Protein AF-A0A268QUL5-F1 (afdb_monomer_lite)

pLDDT: mean 96.34, std 2.54, range [79.75, 98.25]

Sequence (71 aa):
FKDCGLMIYKDDQPVQSGGSGAGCSASVLYGHLLNQMKRGAYRRILVAATGALLSPLTFQQNESIPCIAHA

Radius of gyration: 15.1 Å; chains: 1; bounding box: 32×23×40 Å

Foldseek 3Di:
DDDLQVVPDDPPDPQVPGDDDPCSLVCCVVVPVVVCVVVVVDVDDDRKHKDWADDPVCVVVVHDTDMDIDD

Structure (mmCIF, N/CA/C/O backbone):
data_AF-A0A268QUL5-F1
#
_entry.id   AF-A0A268QUL5-F1
#
loop_
_atom_site.group_PDB
_atom_site.id
_atom_site.type_symbol
_atom_site.label_atom_id
_atom_site.label_alt_id
_atom_site.label_comp_id
_atom_site.label_asym_id
_atom_site.label_entity_id
_atom_site.label_seq_id
_atom_site.pdbx_PDB_ins_code
_atom_site.Cartn_x
_atom_site.Cartn_y
_atom_site.Cartn_z
_atom_site.occupancy
_atom_site.B_iso_or_equiv
_atom_site.auth_seq_id
_atom_site.auth_comp_id
_atom_site.auth_asym_id
_atom_site.auth_atom_id
_atom_site.pdbx_PDB_model_num
ATOM 1 N N . PHE A 1 1 ? -13.230 -6.523 0.875 1.00 79.75 1 PHE A N 1
ATOM 2 C CA . PHE A 1 1 ? -11.822 -6.087 0.777 1.00 79.75 1 PHE A CA 1
ATOM 3 C C . PHE A 1 1 ? -11.810 -4.600 0.438 1.00 79.75 1 PHE A C 1
ATOM 5 O O . PHE A 1 1 ? -12.717 -4.173 -0.266 1.00 79.75 1 PHE A O 1
ATOM 12 N N . LYS A 1 2 ? -10.875 -3.814 0.986 1.00 93.88 2 LYS A N 1
ATOM 13 C CA . LYS A 1 2 ? -10.705 -2.395 0.643 1.00 93.88 2 LYS A CA 1
ATOM 14 C C . LYS A 1 2 ? -9.249 -2.155 0.261 1.00 93.88 2 LYS A C 1
ATOM 16 O O . LYS A 1 2 ? -8.366 -2.597 0.989 1.00 93.88 2 LYS A O 1
ATOM 21 N N . ASP A 1 3 ? -9.041 -1.469 -0.854 1.00 96.62 3 ASP A N 1
ATOM 22 C CA . ASP A 1 3 ? -7.724 -1.081 -1.347 1.00 96.62 3 ASP A CA 1
ATOM 23 C C . ASP A 1 3 ? -7.397 0.359 -0.925 1.00 96.62 3 ASP A C 1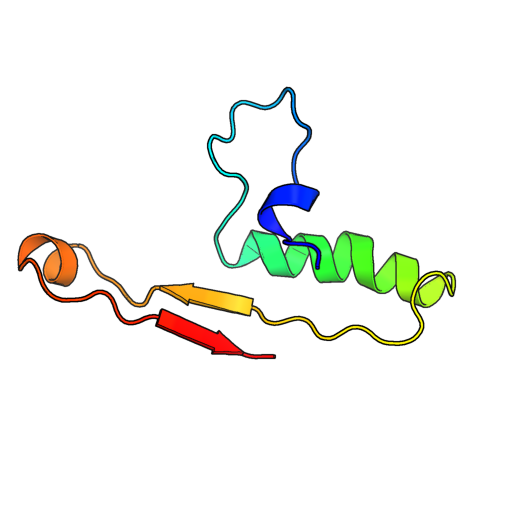
ATOM 25 O O . ASP A 1 3 ? -8.275 1.224 -0.940 1.00 96.62 3 ASP A O 1
ATOM 29 N N . CYS A 1 4 ? -6.148 0.629 -0.535 1.00 97.25 4 CYS A N 1
ATOM 30 C CA . CYS A 1 4 ? -5.752 1.967 -0.084 1.00 97.25 4 CYS A CA 1
ATOM 31 C C . CYS A 1 4 ? -5.799 2.998 -1.226 1.00 97.25 4 CYS A C 1
ATOM 33 O O . CYS A 1 4 ? -6.199 4.141 -1.001 1.00 97.25 4 CYS A O 1
ATOM 35 N N . GLY A 1 5 ? -5.463 2.593 -2.451 1.00 97.12 5 GLY A N 1
ATOM 36 C CA . GLY A 1 5 ? -5.503 3.433 -3.646 1.00 97.12 5 GLY A CA 1
ATOM 37 C C . GLY A 1 5 ? -6.903 3.908 -4.005 1.00 97.12 5 GLY A C 1
ATOM 38 O O . GLY A 1 5 ? -7.060 5.033 -4.474 1.00 97.12 5 GLY A O 1
ATOM 39 N N . LEU A 1 6 ? -7.919 3.098 -3.709 1.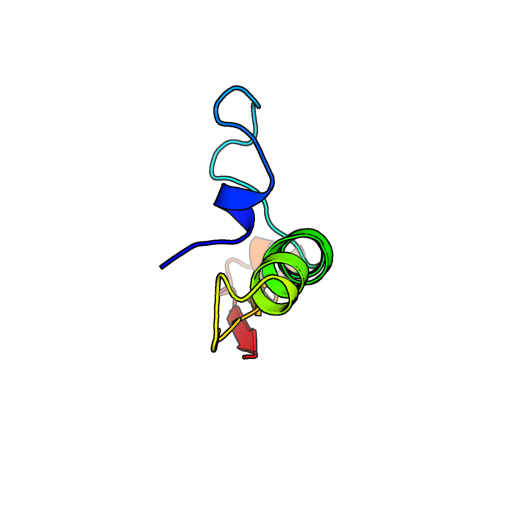00 96.50 6 LEU A N 1
ATOM 40 C CA . LEU A 1 6 ? -9.330 3.458 -3.887 1.00 96.50 6 LEU A CA 1
ATOM 41 C C . LEU A 1 6 ? -9.913 4.263 -2.715 1.00 96.50 6 LEU A C 1
ATOM 43 O O . LEU A 1 6 ? -11.000 4.815 -2.827 1.00 96.50 6 LEU A O 1
ATOM 47 N N . MET A 1 7 ? -9.227 4.315 -1.572 1.00 96.81 7 MET A N 1
ATOM 48 C CA . MET A 1 7 ? -9.696 5.036 -0.382 1.00 96.81 7 MET A CA 1
ATOM 49 C C . MET A 1 7 ? -9.124 6.450 -0.254 1.00 96.81 7 MET A C 1
ATOM 51 O O . MET A 1 7 ? -9.669 7.254 0.502 1.00 96.81 7 MET A O 1
ATOM 55 N N . ILE A 1 8 ? -7.995 6.734 -0.909 1.00 97.12 8 ILE A N 1
ATOM 56 C CA . ILE A 1 8 ? -7.242 7.980 -0.711 1.00 97.12 8 ILE A CA 1
ATOM 57 C C . ILE A 1 8 ? -7.787 9.161 -1.531 1.00 97.12 8 ILE A C 1
ATOM 59 O O . ILE A 1 8 ? -7.577 10.311 -1.148 1.00 97.12 8 ILE A O 1
ATOM 63 N N . TYR A 1 9 ? -8.510 8.887 -2.617 1.00 96.69 9 TYR A N 1
ATOM 64 C CA . TYR A 1 9 ? -9.096 9.890 -3.507 1.00 96.69 9 TYR A CA 1
ATOM 65 C C . TYR A 1 9 ? -10.619 9.769 -3.559 1.00 96.69 9 TYR A C 1
ATOM 67 O O . TYR A 1 9 ? -11.185 8.732 -3.219 1.00 96.69 9 TYR A O 1
ATOM 75 N N . LYS A 1 10 ? -11.274 10.848 -3.987 1.00 95.56 10 LYS A N 1
ATOM 76 C CA . LYS A 1 10 ? -12.697 10.858 -4.336 1.00 95.56 10 LYS A CA 1
ATOM 77 C C . LYS A 1 10 ? -12.890 10.507 -5.812 1.00 95.56 10 LYS A C 1
ATOM 79 O O . LYS A 1 10 ? -11.994 10.736 -6.623 1.00 95.56 10 LYS A O 1
ATOM 84 N N . ASP A 1 11 ? -14.085 10.032 -6.149 1.00 91.94 11 ASP A N 1
ATOM 85 C CA . ASP A 1 11 ? -14.440 9.573 -7.500 1.00 91.94 11 ASP A CA 1
ATOM 86 C C . ASP A 1 11 ? -14.346 10.669 -8.581 1.00 91.94 11 ASP A C 1
AT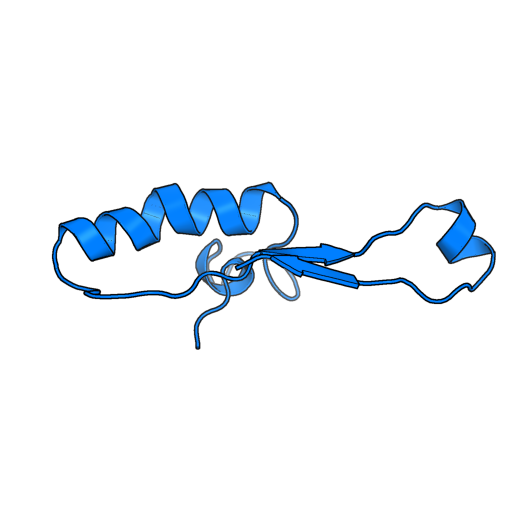OM 88 O O . ASP A 1 11 ? -14.177 10.363 -9.757 1.00 91.94 11 ASP A O 1
ATOM 92 N N . ASP A 1 12 ? -14.444 11.949 -8.204 1.00 95.06 12 ASP A N 1
ATOM 93 C CA . ASP A 1 12 ? -14.377 13.099 -9.115 1.00 95.06 12 ASP A CA 1
ATOM 94 C C . ASP A 1 12 ? -12.944 13.566 -9.415 1.00 95.06 12 ASP A C 1
ATOM 96 O O . ASP A 1 12 ? -12.731 14.448 -10.250 1.00 95.06 12 ASP A O 1
ATOM 100 N N . GLN A 1 13 ? -11.942 12.984 -8.751 1.00 96.38 13 GLN A N 1
ATOM 101 C CA . GLN A 1 13 ? -10.544 13.336 -8.966 1.00 96.38 13 GLN A CA 1
ATOM 102 C C . GLN A 1 13 ? -9.954 12.512 -10.122 1.00 96.38 13 GLN A C 1
ATOM 104 O O . GLN A 1 13 ? -10.155 11.299 -10.181 1.00 96.38 13 GLN A O 1
ATOM 109 N N . PRO A 1 14 ? -9.169 13.119 -11.033 1.00 94.56 14 PRO A N 1
ATOM 110 C CA . PRO A 1 14 ? -8.678 12.449 -12.238 1.00 94.56 14 PRO A CA 1
ATOM 111 C C . PRO A 1 14 ? -7.469 11.537 -11.948 1.00 94.56 14 PRO A C 1
ATOM 113 O O . PRO A 1 14 ? -6.358 11.795 -12.403 1.00 94.56 14 PRO A O 1
ATOM 116 N N . VAL A 1 15 ? -7.673 10.463 -11.180 1.00 93.62 15 VAL A N 1
ATOM 117 C CA . VAL A 1 15 ? -6.608 9.562 -10.687 1.00 93.62 15 VAL A CA 1
ATOM 118 C C . VAL A 1 15 ? -6.568 8.205 -11.394 1.00 93.62 15 VAL A C 1
ATOM 120 O O . VAL A 1 15 ? -5.943 7.265 -10.908 1.00 93.62 15 VAL A O 1
ATOM 123 N N . GLN A 1 16 ? -7.206 8.108 -12.564 1.00 94.31 16 GLN A N 1
ATOM 124 C CA . GLN A 1 16 ? -7.266 6.892 -13.382 1.00 94.31 16 GLN A CA 1
ATOM 125 C C . GLN A 1 16 ? -7.729 5.683 -12.548 1.00 94.31 16 GLN A C 1
ATOM 127 O O . GLN A 1 16 ? -8.861 5.664 -12.076 1.00 94.31 16 GLN A O 1
ATOM 132 N N . SER A 1 17 ? -6.856 4.692 -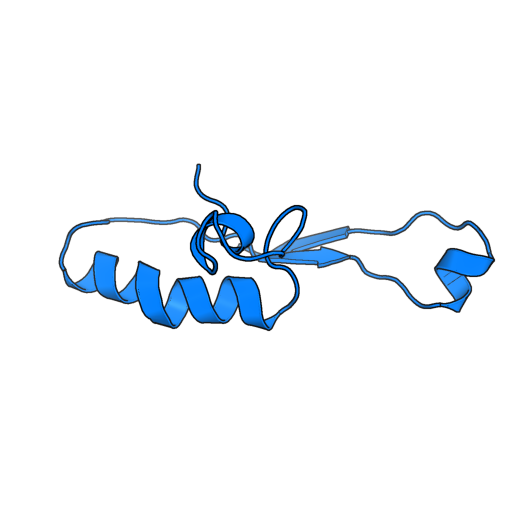12.348 1.00 92.06 17 SER A N 1
ATOM 133 C CA . SER A 1 17 ? -7.149 3.455 -11.618 1.00 92.06 17 SER A CA 1
ATOM 134 C C . SER A 1 17 ? -7.012 3.572 -10.091 1.00 92.06 17 SER A C 1
ATOM 136 O O . SER A 1 17 ? -7.223 2.579 -9.400 1.00 92.06 17 SER A O 1
ATOM 138 N N . GLY A 1 18 ? -6.649 4.745 -9.558 1.00 95.44 18 GLY A N 1
ATOM 139 C CA . GLY A 1 18 ? -6.501 5.006 -8.123 1.00 95.44 18 GLY A CA 1
ATOM 140 C C . GLY A 1 18 ? -5.078 5.381 -7.696 1.00 95.44 18 GLY A C 1
ATOM 141 O O . GLY A 1 18 ? -4.182 5.594 -8.512 1.00 95.44 18 GLY A O 1
ATOM 142 N N . GLY A 1 19 ? -4.872 5.491 -6.381 1.00 96.00 19 GLY A N 1
ATOM 143 C CA . GLY A 1 19 ? -3.567 5.794 -5.790 1.00 96.00 19 GLY A CA 1
ATOM 144 C C . GLY A 1 19 ? -2.602 4.607 -5.759 1.00 96.00 19 GLY A C 1
ATOM 145 O O . GLY A 1 19 ? -3.009 3.456 -5.647 1.00 96.00 19 GLY A O 1
ATOM 146 N N . SER A 1 20 ? -1.300 4.896 -5.815 1.00 96.56 20 SER A N 1
ATOM 147 C CA . SER A 1 20 ? -0.227 3.902 -5.694 1.00 96.56 20 SER A CA 1
ATOM 148 C C . SER A 1 20 ? 1.003 4.504 -5.001 1.00 96.56 20 SER A C 1
ATOM 150 O O . SER A 1 20 ? 1.015 5.675 -4.616 1.00 96.56 20 SER A O 1
ATOM 152 N N . GLY A 1 21 ? 2.046 3.697 -4.826 1.00 95.56 21 GLY A N 1
ATOM 153 C CA . GLY A 1 21 ? 3.307 4.090 -4.203 1.00 95.56 21 GLY A CA 1
ATOM 154 C C . GLY A 1 21 ? 3.314 3.968 -2.678 1.00 95.56 21 GLY A C 1
ATOM 155 O O . GLY A 1 21 ? 2.283 3.794 -2.027 1.00 95.56 21 GLY A O 1
ATOM 156 N N . ALA A 1 22 ? 4.511 4.079 -2.096 1.00 95.38 22 ALA A N 1
ATOM 157 C CA . ALA A 1 22 ? 4.746 3.830 -0.669 1.00 95.38 22 ALA A CA 1
ATOM 158 C C . ALA A 1 22 ? 3.926 4.746 0.260 1.00 95.38 22 ALA A C 1
ATOM 160 O O . ALA A 1 22 ? 3.537 4.340 1.353 1.00 95.38 22 A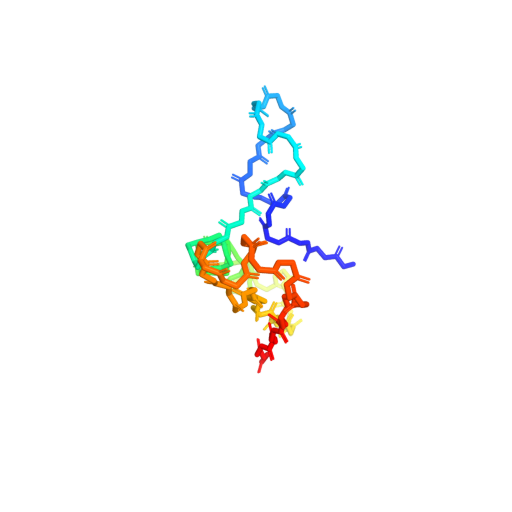LA A O 1
ATOM 161 N N . GLY A 1 23 ? 3.629 5.971 -0.185 1.00 97.00 23 GLY A N 1
ATOM 162 C CA . GLY A 1 23 ? 2.794 6.906 0.565 1.00 97.00 23 GLY A CA 1
ATOM 163 C C . GLY A 1 23 ? 1.316 6.511 0.611 1.00 97.00 23 GLY A C 1
ATOM 164 O O . GLY A 1 23 ? 0.644 6.820 1.586 1.00 97.00 23 GLY A O 1
ATOM 165 N N . CYS A 1 24 ? 0.799 5.795 -0.392 1.00 97.81 24 CYS A N 1
ATOM 166 C CA . CYS A 1 24 ? -0.628 5.490 -0.484 1.00 97.81 24 CYS A CA 1
ATOM 167 C C . CYS A 1 24 ? -1.099 4.589 0.669 1.00 97.81 24 CYS A C 1
ATOM 169 O O . CYS A 1 24 ? -1.985 4.966 1.440 1.00 97.81 24 CYS A O 1
ATOM 171 N N . SER A 1 25 ? -0.468 3.425 0.834 1.00 97.31 25 SER A N 1
ATOM 172 C CA . SER A 1 25 ? -0.807 2.487 1.908 1.00 97.31 25 SER A CA 1
ATOM 173 C C . SER A 1 25 ? -0.501 3.067 3.291 1.00 97.31 25 SER A C 1
ATOM 175 O O . SER A 1 25 ? -1.321 2.942 4.201 1.00 97.31 25 SER A O 1
ATOM 177 N N . ALA A 1 26 ? 0.628 3.770 3.442 1.00 98.06 26 ALA A N 1
ATOM 178 C CA . ALA A 1 26 ? 1.022 4.397 4.701 1.00 98.06 26 ALA A CA 1
ATOM 179 C C . ALA A 1 26 ? 0.029 5.483 5.149 1.00 98.06 26 ALA A C 1
ATOM 181 O O . ALA A 1 26 ? -0.427 5.471 6.295 1.00 98.06 26 ALA A O 1
ATOM 182 N N . SER A 1 27 ? -0.351 6.401 4.254 1.00 98.19 27 SER A N 1
ATOM 183 C CA . SER A 1 27 ? -1.280 7.490 4.573 1.00 98.19 27 SER A CA 1
ATOM 184 C C . SER A 1 27 ? -2.677 6.976 4.914 1.00 98.19 27 SER A C 1
ATOM 186 O O . SER A 1 27 ? -3.274 7.446 5.883 1.00 98.19 27 SER A O 1
ATOM 188 N N . VAL A 1 28 ? -3.197 5.986 4.181 1.00 98.12 28 VAL A N 1
ATOM 189 C CA . VAL A 1 28 ? -4.522 5.414 4.472 1.00 98.12 28 VAL A CA 1
ATOM 190 C C . VAL A 1 28 ? -4.511 4.617 5.775 1.00 98.12 28 VAL A C 1
ATOM 192 O O . VAL A 1 28 ? -5.422 4.775 6.596 1.00 98.12 28 VAL A O 1
ATOM 195 N N . LEU A 1 29 ? -3.476 3.807 6.019 1.00 98.06 29 LEU A N 1
ATOM 196 C CA . LEU A 1 29 ? -3.359 3.048 7.261 1.00 98.06 29 LEU A CA 1
ATOM 197 C C . LEU A 1 29 ? -3.270 3.976 8.477 1.00 98.06 29 LEU A C 1
ATOM 199 O O . LEU A 1 29 ? -4.118 3.908 9.371 1.00 98.06 29 LEU A O 1
ATOM 203 N N . TYR A 1 30 ? -2.263 4.848 8.510 1.00 98.06 30 TYR A N 1
ATOM 204 C CA . TYR A 1 30 ? -1.976 5.669 9.684 1.00 98.06 30 TYR A CA 1
ATOM 205 C C . TYR A 1 30 ? -2.964 6.826 9.853 1.00 98.06 30 TYR A C 1
ATOM 207 O O . TYR A 1 30 ? -3.334 7.155 10.981 1.00 98.06 30 TYR A O 1
ATOM 215 N N . GLY A 1 31 ? -3.432 7.416 8.752 1.00 97.50 31 GLY A N 1
ATOM 216 C CA . GLY A 1 31 ? -4.343 8.560 8.771 1.00 97.50 31 GLY A CA 1
ATOM 217 C C . GLY A 1 31 ? -5.814 8.185 8.950 1.00 97.50 31 GLY A C 1
ATOM 218 O O . GLY A 1 31 ? -6.561 8.922 9.596 1.00 97.50 31 GLY A O 1
ATOM 219 N N . HIS A 1 32 ? -6.249 7.035 8.428 1.00 97.62 32 HIS A N 1
ATOM 220 C CA . HIS A 1 32 ? -7.662 6.653 8.438 1.00 97.62 32 HIS A CA 1
ATOM 221 C C . HIS A 1 32 ? -7.925 5.361 9.216 1.00 97.62 32 HIS A C 1
ATOM 223 O O . HIS A 1 32 ? -8.663 5.382 10.203 1.00 97.62 32 HIS A O 1
ATOM 229 N N . LEU A 1 33 ? -7.330 4.236 8.813 1.00 97.94 33 LEU A N 1
ATOM 230 C CA . LEU A 1 33 ? -7.705 2.919 9.342 1.00 97.94 33 LEU A CA 1
ATOM 231 C C . LEU A 1 33 ? -7.359 2.748 10.825 1.00 97.94 33 LEU A C 1
ATOM 233 O O . LEU A 1 33 ? -8.210 2.292 11.589 1.00 97.94 33 LEU A O 1
ATOM 237 N N . LEU A 1 34 ? -6.175 3.182 11.271 1.00 98.00 34 LEU A N 1
ATOM 238 C CA . LEU A 1 34 ? -5.821 3.141 12.695 1.00 98.00 34 LEU A CA 1
ATOM 239 C C . LEU A 1 34 ? -6.767 3.993 13.548 1.00 98.00 34 LEU A C 1
ATOM 241 O O . LEU A 1 34 ? -7.115 3.608 14.662 1.00 98.00 34 LEU A O 1
ATOM 245 N N . ASN A 1 35 ? -7.229 5.131 13.029 1.00 98.25 35 ASN A N 1
ATOM 246 C CA . ASN A 1 35 ? -8.198 5.968 13.732 1.00 98.25 35 ASN A CA 1
ATOM 247 C C . ASN A 1 35 ? -9.571 5.290 13.822 1.00 98.25 35 ASN A C 1
ATOM 249 O O . ASN A 1 35 ? -10.223 5.367 14.862 1.00 98.25 35 ASN A O 1
ATOM 253 N N . GLN A 1 36 ? -9.991 4.571 12.780 1.00 98.12 36 GLN A N 1
ATOM 254 C CA . GLN A 1 36 ? -11.209 3.757 12.817 1.00 98.12 36 GLN A CA 1
ATOM 255 C C . GLN A 1 36 ? -11.096 2.594 13.815 1.00 98.12 36 GLN A C 1
ATOM 257 O O . GLN A 1 36 ? -12.053 2.312 14.535 1.00 98.12 36 GLN A O 1
ATOM 262 N N . MET A 1 37 ? -9.921 1.969 13.933 1.00 98.06 37 MET A N 1
ATOM 263 C CA . MET A 1 37 ? -9.672 0.957 14.965 1.00 98.06 37 MET A CA 1
ATOM 264 C C . MET A 1 37 ? -9.758 1.541 16.378 1.00 98.06 37 MET A C 1
ATOM 266 O O . MET A 1 37 ? -10.433 0.971 17.231 1.00 98.06 37 MET A O 1
ATOM 270 N N . LYS A 1 38 ? -9.148 2.711 16.620 1.00 98.06 38 LYS A N 1
ATOM 271 C CA . LYS A 1 38 ? -9.232 3.415 17.916 1.00 98.06 38 LYS A CA 1
ATOM 272 C C . LYS A 1 38 ? -10.672 3.763 18.306 1.00 98.06 38 LYS A C 1
ATOM 274 O O . LYS A 1 38 ? -11.000 3.751 19.485 1.00 98.06 38 LYS A O 1
ATOM 279 N N . ARG A 1 39 ? -11.531 4.050 17.323 1.00 98.25 39 ARG A N 1
ATOM 280 C CA . ARG A 1 39 ? -12.972 4.302 17.515 1.00 98.25 39 ARG A CA 1
ATOM 281 C C . ARG A 1 39 ? -13.800 3.022 17.696 1.00 98.25 39 ARG A C 1
ATOM 283 O O . ARG A 1 39 ? -15.005 3.114 17.894 1.00 98.25 39 ARG A O 1
ATOM 290 N N . GLY A 1 40 ? -13.187 1.842 17.595 1.00 97.94 40 GLY A N 1
ATOM 291 C CA . GLY A 1 40 ? -13.866 0.551 17.706 1.00 97.94 40 GLY A CA 1
ATOM 292 C C . GLY A 1 40 ? -14.615 0.107 16.446 1.00 97.94 40 GLY A C 1
ATOM 293 O O . GLY A 1 40 ? -15.232 -0.954 16.464 1.00 97.94 40 GLY A O 1
ATOM 294 N N . ALA A 1 41 ? -14.537 0.861 15.342 1.00 98.06 41 ALA A N 1
ATOM 295 C CA . ALA A 1 41 ? -15.190 0.496 14.081 1.00 98.06 41 ALA A CA 1
ATOM 296 C C . ALA A 1 41 ? -14.566 -0.759 13.446 1.00 98.06 41 ALA A C 1
ATOM 298 O O . ALA A 1 41 ? -15.255 -1.536 12.788 1.00 98.06 41 ALA A O 1
ATOM 299 N N . TYR A 1 42 ? -13.270 -0.988 13.683 1.00 97.00 42 TYR A N 1
ATOM 300 C CA . TYR A 1 42 ? -12.581 -2.220 13.304 1.00 97.00 42 TYR A CA 1
ATOM 301 C C . TYR A 1 42 ? -11.850 -2.816 14.505 1.00 97.00 42 TYR A C 1
ATOM 303 O O . TYR A 1 42 ? -11.085 -2.133 15.179 1.00 97.00 42 TYR A O 1
ATOM 311 N N . ARG A 1 43 ? -12.045 -4.117 14.745 1.00 97.50 43 ARG A N 1
ATOM 312 C CA . ARG A 1 43 ? -11.384 -4.840 15.845 1.00 97.50 43 ARG A CA 1
ATOM 313 C C . ARG A 1 43 ? -10.061 -5.481 15.430 1.00 97.50 43 ARG A C 1
ATOM 315 O O . ARG A 1 43 ? -9.142 -5.565 16.236 1.00 97.50 43 ARG A O 1
ATOM 322 N N . ARG A 1 44 ? -9.972 -5.956 14.187 1.00 97.44 44 ARG A N 1
ATOM 323 C CA . ARG A 1 44 ? -8.769 -6.536 13.577 1.00 97.44 44 ARG A CA 1
ATOM 324 C C . ARG A 1 44 ? -8.769 -6.216 12.091 1.00 97.44 44 ARG A C 1
ATOM 326 O O . ARG A 1 44 ? -9.810 -6.331 11.450 1.00 97.44 44 ARG A O 1
ATOM 333 N N . ILE A 1 45 ? -7.608 -5.841 11.571 1.00 97.12 45 ILE A N 1
ATOM 334 C CA . ILE A 1 45 ? -7.364 -5.639 10.144 1.00 97.12 45 ILE A CA 1
ATOM 335 C C . ILE A 1 45 ? -6.041 -6.317 9.787 1.00 97.12 45 ILE A C 1
ATOM 337 O O . ILE A 1 45 ? -5.130 -6.347 10.611 1.00 97.12 45 ILE A O 1
ATOM 341 N N . LEU A 1 46 ? -5.954 -6.856 8.575 1.00 97.50 46 LEU A N 1
ATOM 342 C CA . LEU A 1 46 ? -4.703 -7.260 7.940 1.00 97.50 46 LEU A CA 1
ATOM 343 C C . LEU A 1 46 ? -4.416 -6.239 6.843 1.00 97.50 46 LEU A C 1
ATOM 345 O O . LEU A 1 46 ? -5.310 -5.943 6.048 1.00 97.50 46 LEU A O 1
ATOM 349 N N . VAL A 1 47 ? -3.204 -5.699 6.808 1.00 97.31 47 VAL A N 1
ATOM 350 C CA . VAL A 1 47 ? -2.807 -4.694 5.820 1.00 97.31 47 VAL A CA 1
ATOM 351 C C . VAL A 1 47 ? -1.623 -5.240 5.053 1.00 97.31 47 VAL A C 1
ATOM 353 O O . VAL A 1 47 ? -0.561 -5.373 5.631 1.00 97.31 47 VAL A O 1
ATOM 356 N N . ALA A 1 48 ? -1.799 -5.521 3.764 1.00 97.69 48 ALA A N 1
ATOM 357 C CA . ALA A 1 48 ? -0.722 -5.991 2.902 1.00 97.69 48 ALA A CA 1
ATOM 358 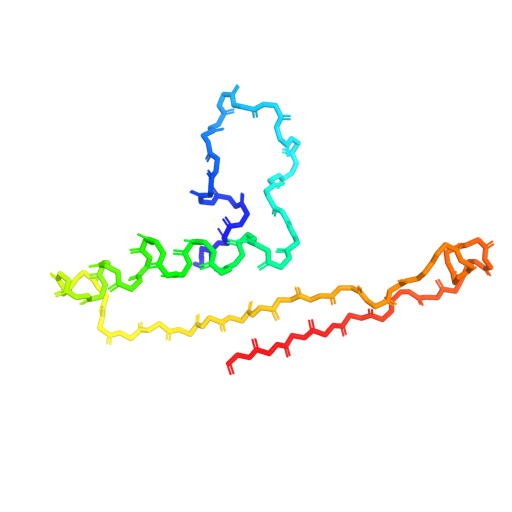C C . ALA A 1 48 ? -0.251 -4.855 1.983 1.00 97.69 48 ALA A C 1
ATOM 360 O O . ALA A 1 48 ? -0.964 -4.469 1.057 1.00 97.69 48 ALA A O 1
ATOM 361 N N . ALA A 1 49 ? 0.935 -4.304 2.236 1.00 97.38 49 ALA A N 1
ATOM 362 C CA . ALA A 1 49 ? 1.555 -3.320 1.357 1.00 97.38 49 ALA A CA 1
ATOM 363 C C . ALA A 1 49 ? 2.250 -4.025 0.185 1.00 97.38 49 ALA A C 1
ATOM 365 O O . ALA A 1 49 ? 3.083 -4.906 0.396 1.00 97.38 49 ALA A O 1
ATOM 366 N N . THR A 1 50 ? 1.923 -3.621 -1.044 1.00 97.88 50 THR A N 1
ATOM 367 C CA . THR A 1 50 ? 2.459 -4.204 -2.282 1.00 97.88 50 THR A CA 1
ATOM 368 C C . THR A 1 50 ? 3.475 -3.286 -2.955 1.00 97.88 50 THR A C 1
ATOM 370 O O . THR A 1 50 ? 3.346 -2.063 -2.896 1.00 97.88 50 THR A O 1
ATOM 373 N N . GLY A 1 51 ? 4.443 -3.867 -3.661 1.00 97.50 51 GLY A N 1
ATOM 374 C CA . GLY A 1 51 ? 5.405 -3.137 -4.483 1.00 97.50 51 GLY A CA 1
ATOM 375 C C . GLY A 1 51 ? 5.776 -3.896 -5.753 1.00 97.50 51 GLY A C 1
ATOM 376 O O . GLY A 1 51 ? 5.809 -5.125 -5.759 1.00 97.50 51 GLY A O 1
ATOM 377 N N . ALA A 1 52 ? 6.071 -3.149 -6.816 1.00 97.69 52 ALA A N 1
ATOM 378 C CA . ALA A 1 52 ? 6.663 -3.661 -8.046 1.00 97.69 52 ALA A CA 1
ATOM 379 C C . ALA A 1 52 ? 8.155 -3.303 -8.061 1.00 97.69 52 ALA A C 1
ATOM 381 O O . ALA A 1 52 ? 8.525 -2.143 -7.872 1.00 97.69 52 ALA A O 1
ATOM 382 N N . LEU A 1 53 ? 9.008 -4.303 -8.247 1.00 96.44 53 LEU A N 1
ATOM 383 C CA . LEU A 1 53 ? 10.459 -4.177 -8.222 1.00 96.44 53 LEU A CA 1
ATOM 384 C C . LEU A 1 53 ? 10.952 -4.014 -9.663 1.00 96.44 53 LEU A C 1
ATOM 386 O O . LEU A 1 53 ? 11.244 -4.992 -10.344 1.00 96.44 53 LEU A O 1
ATOM 390 N N . LEU A 1 54 ? 10.995 -2.771 -10.143 1.00 95.94 54 LEU A N 1
ATOM 391 C CA . LEU A 1 54 ? 11.361 -2.451 -11.524 1.00 95.94 54 LEU A CA 1
ATOM 392 C C . LEU A 1 54 ? 12.374 -1.308 -11.598 1.00 95.94 54 LEU A C 1
ATOM 394 O O . LEU A 1 54 ? 12.470 -0.473 -10.699 1.00 95.94 54 LEU A O 1
ATOM 398 N N . SER A 1 55 ? 13.094 -1.253 -12.711 1.00 96.38 55 SER A N 1
ATOM 399 C CA . SER A 1 55 ? 13.904 -0.109 -13.120 1.00 96.38 55 SER A CA 1
ATOM 400 C C . SER A 1 55 ? 13.611 0.231 -14.588 1.00 96.38 55 SER A C 1
ATOM 402 O O . SER A 1 55 ? 13.041 -0.596 -15.308 1.00 96.38 55 SER A O 1
ATOM 404 N N . PRO A 1 56 ? 14.003 1.422 -15.079 1.00 96.19 56 PRO A N 1
ATOM 405 C CA . PRO A 1 56 ? 13.857 1.749 -16.496 1.00 96.19 56 PRO A CA 1
ATOM 406 C C . PRO A 1 56 ? 14.522 0.716 -17.414 1.00 96.19 56 PRO A C 1
ATOM 408 O O . PRO A 1 56 ? 13.974 0.391 -18.463 1.00 96.19 56 PRO A O 1
ATOM 411 N N . LEU A 1 57 ? 15.664 0.161 -16.991 1.00 95.94 57 LEU A N 1
ATOM 412 C CA . LEU A 1 57 ? 16.413 -0.828 -17.759 1.00 95.94 57 LEU A CA 1
ATOM 413 C C . LEU A 1 57 ? 15.659 -2.159 -17.872 1.00 95.94 57 LEU A C 1
ATOM 415 O O . LEU A 1 57 ? 15.475 -2.647 -18.982 1.00 95.94 57 LEU A O 1
ATOM 419 N N . THR A 1 58 ? 15.163 -2.705 -16.754 1.00 93.69 58 THR A N 1
ATOM 420 C CA . THR A 1 58 ? 14.425 -3.986 -16.759 1.00 93.69 58 THR A CA 1
ATOM 421 C C . THR A 1 58 ? 13.169 -3.894 -17.629 1.00 93.69 58 THR A C 1
ATOM 423 O O . THR A 1 58 ? 12.851 -4.820 -18.369 1.00 93.69 58 THR A O 1
ATOM 426 N N . PHE A 1 59 ? 12.483 -2.743 -17.606 1.00 92.75 59 PHE A N 1
ATOM 427 C CA . PHE A 1 59 ? 11.339 -2.490 -18.484 1.00 92.75 59 PHE A CA 1
ATOM 428 C C . PHE A 1 59 ? 11.743 -2.417 -19.966 1.00 92.75 59 PHE A C 1
ATOM 430 O O . PHE A 1 59 ? 11.105 -3.043 -20.808 1.00 92.75 59 PHE A O 1
ATOM 437 N N . GLN A 1 60 ? 12.816 -1.692 -20.297 1.00 95.69 60 GLN A N 1
ATOM 438 C CA . GLN A 1 60 ? 13.301 -1.552 -21.678 1.00 95.69 60 GLN A CA 1
ATOM 439 C C . GLN A 1 60 ? 13.815 -2.864 -22.275 1.00 95.69 60 GLN A C 1
ATOM 441 O O . GLN A 1 60 ? 13.668 -3.092 -23.473 1.00 95.69 60 GLN A O 1
ATOM 446 N N . GLN A 1 61 ? 14.393 -3.732 -21.448 1.00 95.69 61 GLN A N 1
ATOM 447 C CA . GLN A 1 61 ? 14.841 -5.068 -21.843 1.00 95.69 61 GLN A CA 1
ATOM 448 C C . GLN A 1 61 ? 13.687 -6.075 -21.956 1.00 95.69 61 GLN A C 1
ATOM 450 O O . GLN A 1 61 ? 13.919 -7.233 -22.296 1.00 95.69 61 GLN A O 1
ATOM 455 N N . ASN A 1 62 ? 12.447 -5.629 -21.722 1.00 94.88 62 ASN A N 1
ATOM 456 C CA . ASN A 1 62 ? 11.240 -6.447 -21.754 1.00 94.88 62 ASN A CA 1
ATOM 457 C C . ASN A 1 62 ? 11.318 -7.650 -20.795 1.00 94.88 62 ASN A C 1
ATOM 459 O O . ASN A 1 62 ? 10.797 -8.731 -21.077 1.00 94.88 62 ASN A O 1
ATOM 463 N N . GLU A 1 63 ? 11.999 -7.463 -19.662 1.00 96.62 63 GLU A N 1
ATOM 464 C CA . GLU A 1 63 ? 12.039 -8.450 -18.593 1.00 96.62 63 GLU A CA 1
ATOM 465 C C . GLU A 1 63 ? 10.718 -8.447 -17.814 1.00 96.62 63 GLU A C 1
ATOM 467 O O . GLU A 1 63 ? 9.972 -7.464 -17.782 1.00 96.62 63 GLU A O 1
ATOM 472 N N . SER A 1 64 ? 10.421 -9.565 -17.151 1.00 96.31 64 SER A N 1
ATOM 473 C CA . SER A 1 64 ? 9.275 -9.628 -16.241 1.00 96.31 64 SER A CA 1
ATOM 474 C C . SER A 1 64 ? 9.483 -8.683 -15.059 1.00 96.31 64 SER A C 1
ATOM 476 O O . SER A 1 64 ? 10.588 -8.590 -14.535 1.00 96.31 64 SER A O 1
ATOM 478 N N . ILE A 1 65 ? 8.414 -8.024 -14.602 1.00 97.31 65 ILE A N 1
ATOM 479 C CA . ILE A 1 65 ? 8.454 -7.157 -13.419 1.00 97.31 65 ILE A CA 1
ATOM 480 C C . ILE A 1 65 ? 8.102 -7.991 -12.179 1.00 97.31 65 ILE A C 1
ATOM 482 O O . ILE A 1 65 ? 6.937 -8.365 -12.020 1.00 97.31 65 ILE A O 1
ATOM 486 N N . PRO A 1 66 ? 9.064 -8.297 -11.290 1.00 97.38 66 PRO A N 1
ATOM 487 C CA . PRO A 1 66 ? 8.761 -8.985 -10.045 1.00 97.38 66 PRO A CA 1
ATOM 488 C C . PRO A 1 66 ? 7.972 -8.083 -9.090 1.00 97.38 66 PRO A C 1
ATOM 490 O O . PRO A 1 66 ? 8.216 -6.881 -8.987 1.00 97.38 66 PRO A O 1
ATOM 493 N N . CYS A 1 67 ? 7.047 -8.681 -8.342 1.00 97.81 67 CYS A N 1
ATOM 494 C CA . CYS A 1 67 ? 6.226 -7.996 -7.344 1.00 97.81 67 CYS A CA 1
ATOM 495 C C . CYS A 1 67 ? 6.401 -8.636 -5.963 1.00 97.81 67 CYS A C 1
ATOM 497 O O . CYS A 1 67 ? 6.696 -9.825 -5.851 1.00 97.81 67 CYS A O 1
ATOM 499 N N . ILE A 1 68 ? 6.185 -7.849 -4.910 1.00 98.06 68 ILE A N 1
ATOM 500 C CA . ILE A 1 68 ? 6.281 -8.279 -3.511 1.00 98.06 68 ILE A CA 1
ATOM 501 C C . ILE A 1 68 ? 5.124 -7.713 -2.686 1.00 98.06 68 ILE A C 1
ATOM 503 O O . ILE A 1 68 ? 4.600 -6.641 -2.992 1.00 98.06 68 ILE A O 1
ATOM 507 N N . ALA A 1 69 ? 4.740 -8.423 -1.626 1.00 97.62 69 ALA A N 1
ATOM 508 C CA . ALA A 1 69 ? 3.788 -7.953 -0.629 1.00 97.62 69 ALA A CA 1
ATOM 509 C C . ALA A 1 69 ? 4.286 -8.285 0.785 1.00 97.62 69 ALA A C 1
ATOM 511 O O . ALA A 1 69 ? 4.791 -9.382 1.013 1.00 97.62 69 ALA A O 1
ATOM 512 N N . HIS A 1 70 ? 4.110 -7.356 1.724 1.00 97.06 70 HIS A N 1
ATOM 513 C CA . HIS A 1 70 ? 4.360 -7.568 3.154 1.00 97.06 70 HIS A CA 1
ATOM 514 C C . HIS A 1 70 ? 3.109 -7.211 3.946 1.00 97.06 70 HIS A C 1
ATOM 516 O O . HIS A 1 70 ? 2.485 -6.188 3.650 1.00 97.06 70 HIS A O 1
ATOM 522 N N . ALA A 1 71 ? 2.752 -8.042 4.925 1.00 91.94 71 ALA A N 1
ATOM 523 C CA . ALA A 1 71 ? 1.529 -7.908 5.708 1.00 91.94 71 ALA A CA 1
ATOM 524 C C . ALA A 1 71 ? 1.778 -7.954 7.218 1.00 91.94 71 ALA A C 1
ATOM 526 O O . ALA A 1 71 ? 2.760 -8.620 7.619 1.00 91.94 71 ALA A O 1
#

Organism: Shouchella clausii (NCBI:txid79880)

InterPro domains:
  IPR010894 Stage V sporulation AD [PF07451] (1-71)
  IPR038369 Stage V sporulation AD superfamily [G3DSA:3.40.47.40] (1-71)

Secondary structure (DSSP, 8-state):
---HHHHSS-TTS--TT---SHHHHHHHIIIIIHHHHHTTS-S-----EEEE---HHHHHTT----EEEE-